Protein AF-A0A1I7T4W5-F1 (afdb_monomer)

Organism: NCBI:txid1561998

Solvent-accessible surface area (backbone atoms only — not comparable to full-atom values): 8547 Å² total; per-residue (Å²): 137,84,79,81,80,81,80,60,97,52,73,66,66,51,51,58,53,48,54,48,55,44,54,74,37,73,91,36,51,82,34,28,36,66,79,35,68,90,71,37,25,32,32,38,74,31,49,59,60,54,19,43,54,50,9,61,78,68,74,36,86,86,44,36,41,72,65,50,48,55,57,54,57,59,28,45,81,72,57,46,30,44,79,42,82,98,41,82,63,26,36,26,47,41,56,84,62,71,33,70,64,53,53,49,52,37,49,74,70,69,50,86,76,69,96,63,88,83,80,80,83,83,78,76,87,77,84,88,83,80,87,88,85,88,76,93,134

Nearest PDB structures (foldseek):
  1dux-assembly1_F  TM=9.673E-01  e=2.855E-08  Homo sapiens
  8e67-assembly4_L  TM=9.303E-01  e=1.947E-08  Mus musculus
  2lf7-assembly1_A  TM=8.051E-01  e=2.358E-08  Mus musculus
  2md5-assembly1_A  TM=8.327E-01  e=4.463E-08  Mus musculus
  2lf8-assembly1_A  TM=6.781E-01  e=3.044E-08  Mus musculus

Secondary structure (DSSP, 8-state):
--------TTTTHHHHHHHHHHHH-GGGTTTEEEEETTTTEEEESSHHHHHHHHHHHHT-TT--HHHHHHHHHHHHHTTSEEEPTTSTTEEEESSSSS-HHHHHHHHHTT------S---GGGSS------------

Foldseek 3Di:
DDDDPPPDVCPLVVLVVLLVVLAVDVVNCCQKYAPDVLQQKIAGNNLQVSQCVVCVVNVNNVGGNVNSVVSVVVCCVVQQKDDDPPGDRMIGGRCSPQRPVNVVVCVVVVNDDDPDPDDDPPPPPDDPDDDDDDDDD

Mean predicted aligned error: 14.66 Å

Radius of gyration: 21.33 Å; Cα contacts (8 Å, |Δi|>4): 119; chains: 1; bounding box: 73×47×48 Å

InterPro domains:
  IPR000418 Ets domain [PF00178] (12-94)
  IPR000418 Ets domain [PR00454] (13-26)
  IPR000418 Ets domain [PR00454] (38-56)
  IPR000418 Ets domain [PR00454] (57-75)
  IPR000418 Ets domain [PR00454] (76-94)
  IPR000418 Ets domain [PS50061] (13-94)
  IPR000418 Ets domain [SM00413] (12-98)
  IPR036388 Winged helix-like DNA-binding domain superfamily [G3DSA:1.10.10.10] (1-108)
  IPR036390 Winged helix DNA-binding domain superfamily [SSF46785] (11-124)
  IPR046328 ETS family [PTHR11849] (10-96)

Sequence (137 aa):
MSTPKRTSPNGKQRLLSFLRGLLDDPTHSNIIIWTNQTEQEFQLLKPHKVAELWGSATGNPQMNYDKMSRGLRYFYTNNTLKKMPGKNSGYQFLDGNVTSMDVKLLNFAGINTSPVNNFNVSSFIGANNRFFVTSSG

Structure (mmCIF, N/CA/C/O backbone):
data_AF-A0A1I7T4W5-F1
#
_entry.id   AF-A0A1I7T4W5-F1
#
loop_
_atom_site.group_PDB
_atom_site.id
_atom_site.type_symbol
_atom_site.label_atom_id
_atom_site.label_alt_id
_atom_site.label_comp_id
_atom_site.label_asym_id
_atom_site.label_entity_id
_atom_site.label_seq_id
_atom_site.pdbx_PDB_ins_code
_atom_site.Cartn_x
_atom_site.Cartn_y
_atom_site.Cartn_z
_atom_site.occupancy
_atom_site.B_iso_or_equiv
_atom_site.auth_seq_id
_atom_site.auth_comp_id
_atom_site.auth_asym_id
_atom_site.auth_atom_id
_atom_site.pdbx_PDB_model_num
ATOM 1 N N . MET A 1 1 ? 17.265 2.992 -33.077 1.00 39.41 1 MET A N 1
ATOM 2 C CA . MET A 1 1 ? 15.847 2.981 -32.661 1.00 39.41 1 MET A CA 1
ATOM 3 C C . MET A 1 1 ? 15.798 3.195 -31.155 1.00 39.41 1 MET A C 1
ATOM 5 O O . MET A 1 1 ? 16.124 2.277 -30.416 1.00 39.41 1 MET A O 1
ATOM 9 N N . SER A 1 2 ? 15.486 4.407 -30.698 1.00 39.22 2 SER A N 1
ATOM 10 C CA . SER A 1 2 ? 15.430 4.735 -29.266 1.00 39.22 2 SER A CA 1
ATOM 11 C C . SER A 1 2 ? 13.971 4.721 -28.825 1.00 39.22 2 SER A C 1
ATOM 13 O O . SER A 1 2 ? 13.182 5.556 -29.259 1.00 39.22 2 SER A O 1
ATOM 15 N N . THR A 1 3 ? 13.586 3.740 -28.012 1.00 49.16 3 THR A N 1
ATOM 16 C CA . THR A 1 3 ? 12.224 3.619 -27.476 1.00 49.16 3 THR A CA 1
ATOM 17 C C . THR A 1 3 ? 11.887 4.833 -26.602 1.00 49.16 3 THR A C 1
ATOM 19 O O . THR A 1 3 ? 12.698 5.185 -25.738 1.00 49.16 3 THR A O 1
ATOM 22 N N . PRO A 1 4 ? 10.707 5.463 -26.751 1.00 39.97 4 PRO A N 1
ATOM 23 C CA . PRO A 1 4 ? 10.344 6.605 -25.931 1.00 39.97 4 PRO A CA 1
ATOM 24 C C . PRO A 1 4 ? 10.112 6.143 -24.491 1.00 39.97 4 PRO A C 1
ATOM 26 O O . PRO A 1 4 ? 9.224 5.338 -24.195 1.00 39.97 4 PRO A O 1
ATOM 29 N N . LYS A 1 5 ? 10.922 6.677 -23.575 1.00 49.22 5 LYS A N 1
ATOM 30 C CA . LYS A 1 5 ? 10.730 6.560 -22.131 1.00 49.22 5 LYS A CA 1
ATOM 31 C C . LYS A 1 5 ? 9.419 7.272 -21.803 1.00 49.22 5 LYS A C 1
ATOM 33 O O . LYS A 1 5 ? 9.393 8.492 -21.695 1.00 49.22 5 LYS A O 1
ATOM 38 N N . ARG A 1 6 ? 8.314 6.522 -21.716 1.00 45.38 6 ARG A N 1
ATOM 39 C CA . ARG A 1 6 ? 6.994 7.050 -21.339 1.00 45.38 6 ARG A CA 1
ATOM 40 C C . ARG A 1 6 ? 7.058 7.597 -19.914 1.00 45.38 6 ARG A C 1
ATOM 42 O O . ARG A 1 6 ? 6.740 6.904 -18.951 1.00 45.38 6 ARG A O 1
ATOM 49 N N . THR A 1 7 ? 7.460 8.851 -19.770 1.00 49.28 7 THR A N 1
ATOM 50 C CA . THR A 1 7 ? 7.215 9.643 -18.570 1.00 49.28 7 THR A CA 1
ATOM 51 C C . THR A 1 7 ? 5.719 9.927 -18.517 1.00 49.28 7 THR A C 1
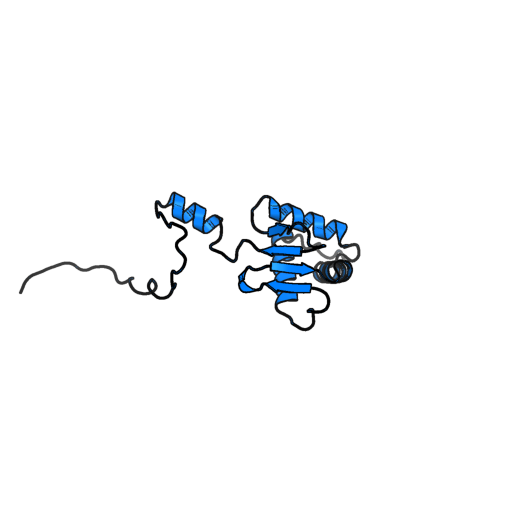ATOM 53 O O . THR A 1 7 ? 5.231 10.889 -19.099 1.00 49.28 7 THR A O 1
ATOM 56 N N . SER A 1 8 ? 4.966 9.031 -17.877 1.00 45.31 8 SER A N 1
ATOM 57 C CA . SER A 1 8 ? 3.556 9.276 -17.582 1.00 45.31 8 SER A CA 1
ATOM 58 C C . SER A 1 8 ? 3.459 10.312 -16.453 1.00 45.31 8 SER A C 1
ATOM 60 O O . SER A 1 8 ? 4.087 10.092 -15.412 1.00 45.31 8 SER A O 1
ATOM 62 N N . PRO A 1 9 ? 2.619 11.353 -16.580 1.00 37.88 9 PRO A N 1
ATOM 63 C CA . PRO A 1 9 ? 2.476 12.425 -15.587 1.00 37.88 9 PRO A CA 1
ATOM 64 C C . PRO A 1 9 ? 2.117 11.956 -14.161 1.00 37.88 9 PRO A C 1
ATOM 66 O O . PRO A 1 9 ? 2.365 12.671 -13.199 1.00 37.88 9 PRO A O 1
ATOM 69 N N . ASN A 1 10 ? 1.597 10.731 -13.993 1.00 52.84 10 ASN A N 1
ATOM 70 C CA . ASN A 1 10 ? 0.968 10.274 -12.744 1.00 52.84 10 ASN A CA 1
ATOM 71 C C . ASN A 1 10 ? 1.623 9.039 -12.091 1.00 52.84 10 ASN A C 1
ATOM 73 O O . ASN A 1 10 ? 0.926 8.175 -11.560 1.00 52.84 10 ASN A O 1
ATOM 77 N N . GLY A 1 11 ? 2.957 8.919 -12.104 1.00 58.62 11 GLY A N 1
ATOM 78 C CA . GLY A 1 11 ? 3.675 7.754 -11.541 1.00 58.62 11 GLY A CA 1
ATOM 79 C C . GLY A 1 11 ? 3.298 7.367 -10.096 1.00 58.62 11 GLY A C 1
ATOM 80 O O . GLY A 1 11 ? 3.437 6.208 -9.720 1.00 58.62 11 GLY A O 1
ATOM 81 N N . LYS A 1 12 ? 2.763 8.309 -9.305 1.00 58.72 12 LYS A N 1
ATOM 82 C CA . LYS A 1 12 ? 2.306 8.095 -7.921 1.00 58.72 12 LYS A CA 1
ATOM 83 C C . LYS A 1 12 ? 0.921 7.439 -7.853 1.00 58.72 12 LYS A C 1
ATOM 85 O O . LYS A 1 12 ? 0.774 6.385 -7.245 1.00 58.72 12 LYS A O 1
ATOM 90 N N . GLN A 1 13 ? -0.079 8.009 -8.524 1.00 62.44 13 GLN A N 1
ATOM 91 C CA . GLN A 1 13 ? -1.455 7.488 -8.523 1.00 62.44 13 GLN A CA 1
ATOM 92 C C . GLN A 1 13 ? -1.531 6.055 -9.087 1.00 62.44 13 GLN A C 1
ATOM 94 O O . GLN A 1 13 ? -2.371 5.252 -8.677 1.00 62.44 13 GLN A O 1
ATOM 99 N N . ARG A 1 14 ? -0.579 5.701 -9.962 1.00 81.94 14 ARG A N 1
ATOM 100 C CA . ARG A 1 14 ? -0.428 4.348 -10.507 1.00 81.94 14 ARG A CA 1
ATOM 101 C C . ARG A 1 14 ? -0.074 3.289 -9.459 1.00 81.94 14 ARG A C 1
ATOM 103 O O . ARG A 1 14 ? -0.538 2.169 -9.611 1.00 81.94 14 ARG A O 1
ATOM 110 N N . LEU A 1 15 ? 0.685 3.617 -8.405 1.00 89.50 15 LEU A N 1
ATOM 111 C CA . LEU A 1 15 ? 1.045 2.634 -7.371 1.00 89.50 15 LEU A CA 1
ATOM 112 C C . LEU A 1 15 ? -0.175 2.226 -6.538 1.00 89.50 15 LEU A C 1
ATOM 114 O O . LEU A 1 15 ? -0.402 1.042 -6.333 1.00 89.50 15 LEU A O 1
ATOM 118 N N . LEU A 1 16 ? -0.980 3.188 -6.080 1.00 90.00 16 LEU A N 1
ATOM 119 C CA . LEU A 1 16 ? -2.180 2.873 -5.295 1.00 90.00 16 LEU A CA 1
ATOM 120 C C . LEU A 1 16 ? -3.213 2.112 -6.131 1.00 90.00 16 LEU A C 1
ATOM 122 O O . LEU A 1 16 ? -3.768 1.127 -5.657 1.00 90.00 16 LEU A O 1
ATOM 126 N N . SER A 1 17 ? -3.409 2.526 -7.387 1.00 88.44 17 SER A N 1
ATOM 127 C CA . SER A 1 17 ? -4.294 1.823 -8.327 1.00 88.44 17 SER A CA 1
ATOM 128 C C . SER A 1 17 ? -3.820 0.388 -8.577 1.00 88.44 17 SER A C 1
ATOM 130 O O . SER A 1 17 ? -4.626 -0.533 -8.608 1.00 88.44 17 SER A O 1
ATOM 132 N N . PHE A 1 18 ? -2.506 0.182 -8.694 1.00 92.69 18 PHE A N 1
ATOM 133 C CA . PHE A 1 18 ? -1.912 -1.146 -8.820 1.00 92.69 18 PHE A CA 1
ATOM 134 C C . PHE A 1 18 ? -2.155 -2.014 -7.581 1.00 92.69 18 PHE A C 1
ATOM 136 O O . PHE A 1 18 ? -2.555 -3.164 -7.716 1.00 92.69 18 PHE A O 1
ATOM 143 N N . LEU A 1 19 ? -1.959 -1.470 -6.376 1.00 94.50 19 LEU A N 1
ATOM 144 C CA . LEU A 1 19 ? -2.193 -2.220 -5.139 1.00 94.50 19 LEU A CA 1
ATOM 145 C C . LEU A 1 19 ? -3.663 -2.611 -4.967 1.00 94.50 19 LEU A C 1
ATOM 147 O O . LEU A 1 19 ? -3.926 -3.726 -4.536 1.00 94.50 19 LEU A O 1
ATOM 151 N N . ARG A 1 20 ? -4.601 -1.733 -5.345 1.00 92.06 20 ARG A N 1
ATOM 152 C CA . ARG A 1 20 ? -6.034 -2.064 -5.400 1.00 92.06 20 ARG A CA 1
ATOM 153 C C . ARG A 1 20 ? -6.313 -3.190 -6.386 1.00 92.06 20 ARG A C 1
ATOM 155 O O . ARG A 1 20 ? -6.944 -4.161 -6.009 1.00 92.06 20 ARG A O 1
ATOM 162 N N . GLY A 1 21 ? -5.751 -3.117 -7.592 1.00 92.44 21 GLY A N 1
ATOM 163 C CA . GLY A 1 21 ? -5.902 -4.186 -8.581 1.00 92.44 21 GLY A CA 1
ATOM 164 C C . GLY A 1 21 ? -5.410 -5.547 -8.076 1.00 92.44 21 GLY A C 1
ATOM 165 O O . GLY A 1 21 ? -6.065 -6.553 -8.316 1.00 92.44 21 GLY A O 1
ATOM 166 N N . LEU A 1 22 ? -4.304 -5.588 -7.322 1.00 94.31 22 LEU A N 1
ATOM 167 C CA . LEU A 1 22 ? -3.848 -6.835 -6.694 1.00 94.31 22 LEU A CA 1
ATOM 168 C C . LEU A 1 22 ? -4.757 -7.310 -5.552 1.00 94.31 22 LEU A C 1
ATOM 170 O O . LEU A 1 22 ? -4.796 -8.498 -5.266 1.00 94.31 22 LEU A O 1
ATOM 174 N N . LEU A 1 23 ? -5.422 -6.389 -4.859 1.00 93.88 23 LEU A N 1
ATOM 175 C CA . LEU A 1 23 ? -6.336 -6.687 -3.759 1.00 93.88 23 LEU A CA 1
ATOM 176 C C . LEU A 1 23 ? -7.715 -7.160 -4.240 1.00 93.88 23 LEU A C 1
ATOM 178 O O . LEU A 1 23 ? -8.371 -7.919 -3.529 1.00 93.88 23 LEU A O 1
ATOM 182 N N . ASP A 1 24 ? -8.140 -6.713 -5.421 1.00 91.38 24 ASP A N 1
ATOM 183 C CA . ASP A 1 24 ? -9.394 -7.119 -6.062 1.00 91.38 24 ASP A CA 1
ATOM 184 C C . ASP A 1 24 ? -9.282 -8.505 -6.721 1.00 91.38 24 ASP A C 1
ATOM 186 O O . ASP A 1 24 ? -10.290 -9.190 -6.898 1.00 91.38 24 ASP A O 1
ATOM 190 N N . ASP A 1 25 ? -8.063 -8.943 -7.057 1.00 91.88 25 ASP A N 1
ATOM 191 C CA . ASP A 1 25 ? -7.800 -10.270 -7.608 1.00 91.88 25 ASP A CA 1
ATOM 192 C C . ASP A 1 25 ? -7.478 -11.295 -6.495 1.00 91.88 25 ASP A C 1
ATOM 194 O O . ASP A 1 25 ? -6.392 -11.268 -5.899 1.00 91.88 25 ASP A O 1
ATOM 198 N N . PRO A 1 26 ? -8.370 -12.269 -6.224 1.00 90.44 26 PRO A N 1
ATOM 199 C CA . PRO A 1 26 ? -8.157 -13.259 -5.172 1.00 90.44 26 PRO A CA 1
ATOM 200 C C . PRO A 1 26 ? -6.967 -14.194 -5.441 1.00 90.44 26 PRO A C 1
ATOM 202 O O . PRO A 1 26 ? -6.455 -14.808 -4.497 1.00 90.44 26 PRO A O 1
ATOM 205 N N . THR A 1 27 ? -6.474 -14.293 -6.683 1.00 93.81 27 THR A N 1
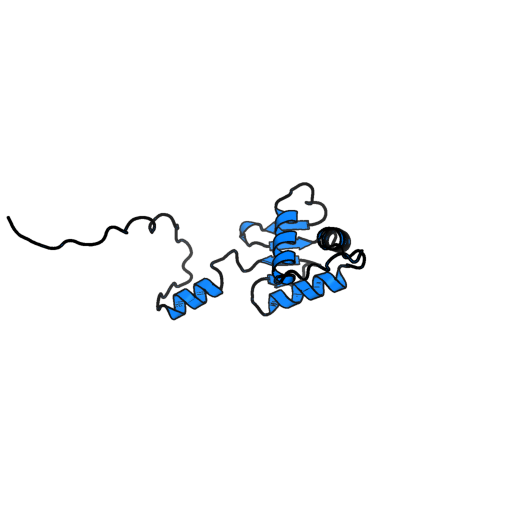ATOM 206 C CA . THR A 1 27 ? -5.281 -15.094 -7.017 1.00 93.81 27 THR A CA 1
ATOM 207 C C . THR A 1 27 ? -4.007 -14.559 -6.351 1.00 93.81 27 THR A C 1
ATOM 209 O O . THR A 1 27 ? -3.036 -15.301 -6.177 1.00 93.81 27 THR A O 1
ATOM 212 N N . HIS A 1 28 ? -4.018 -13.296 -5.913 1.00 93.50 28 HIS A N 1
ATOM 213 C CA . HIS A 1 28 ? -2.913 -12.621 -5.232 1.00 93.50 28 HIS A CA 1
ATOM 214 C C . HIS A 1 28 ? -3.065 -12.550 -3.701 1.00 93.50 28 HIS A C 1
ATOM 216 O O . HIS A 1 28 ? -2.216 -11.968 -3.018 1.00 93.50 28 HIS A O 1
ATOM 222 N N . SER A 1 29 ? -4.076 -13.218 -3.135 1.00 93.44 29 SER A N 1
ATOM 223 C CA . SER A 1 29 ? -4.335 -13.288 -1.683 1.00 93.44 29 SER A CA 1
ATOM 224 C C . SER A 1 29 ? -3.154 -13.811 -0.848 1.00 93.44 29 SER A C 1
ATOM 226 O O . SER A 1 29 ? -3.050 -13.536 0.346 1.00 93.44 29 SER A O 1
ATOM 228 N N . ASN A 1 30 ? -2.219 -14.535 -1.469 1.00 95.50 30 ASN A N 1
ATOM 229 C CA . ASN A 1 30 ? -1.003 -15.055 -0.842 1.00 95.50 30 ASN A CA 1
ATOM 230 C C . ASN A 1 30 ? 0.144 -14.026 -0.720 1.00 95.50 30 ASN A C 1
ATOM 232 O O . ASN A 1 30 ? 1.150 -14.312 -0.058 1.00 95.50 30 ASN A O 1
ATOM 236 N N . ILE A 1 31 ? 0.042 -12.866 -1.379 1.00 96.50 31 ILE A N 1
ATOM 237 C CA . ILE A 1 31 ? 1.061 -11.803 -1.371 1.00 96.50 31 ILE A CA 1
ATOM 238 C C . ILE A 1 31 ? 0.532 -10.479 -0.809 1.00 96.50 31 ILE A C 1
ATOM 240 O O . ILE A 1 31 ? 1.312 -9.730 -0.210 1.00 96.50 31 ILE A O 1
ATOM 244 N N . ILE A 1 32 ? -0.765 -10.208 -0.953 1.00 96.31 32 ILE A N 1
ATOM 245 C CA . ILE A 1 32 ? -1.452 -9.018 -0.448 1.00 96.31 32 ILE A CA 1
ATOM 246 C C . ILE A 1 32 ? -2.910 -9.370 -0.140 1.00 96.31 32 ILE A C 1
ATOM 248 O O . ILE A 1 32 ? -3.524 -10.137 -0.871 1.00 96.31 32 ILE A O 1
ATOM 252 N N . ILE A 1 33 ? -3.457 -8.846 0.955 1.00 95.56 33 ILE A N 1
ATOM 253 C CA . ILE A 1 33 ? -4.818 -9.186 1.378 1.00 95.56 33 ILE A CA 1
ATOM 254 C C . ILE A 1 33 ? -5.486 -8.025 2.110 1.00 95.56 33 ILE A C 1
ATOM 256 O O . ILE A 1 33 ? -4.825 -7.276 2.837 1.00 95.56 33 ILE A O 1
ATOM 260 N N . TRP A 1 34 ? -6.804 -7.905 1.954 1.00 94.44 34 TRP A N 1
ATOM 261 C CA . TRP A 1 34 ? -7.636 -7.090 2.832 1.00 94.44 34 TRP A CA 1
ATOM 262 C C . TRP A 1 34 ? -7.674 -7.715 4.229 1.00 94.44 34 TRP A C 1
ATOM 264 O O . TRP A 1 34 ? -8.129 -8.842 4.400 1.00 94.44 34 TRP A O 1
ATOM 274 N N . THR A 1 35 ? -7.216 -6.985 5.245 1.00 92.38 35 THR A N 1
ATOM 275 C CA . THR A 1 35 ? -7.420 -7.391 6.645 1.00 92.38 35 THR A CA 1
ATOM 276 C C . THR A 1 35 ? -8.766 -6.908 7.170 1.00 92.38 35 THR A C 1
ATOM 278 O O . THR A 1 35 ? -9.341 -7.535 8.051 1.00 92.38 35 THR A O 1
ATOM 281 N N . ASN A 1 36 ? -9.261 -5.792 6.631 1.00 90.31 36 ASN A N 1
ATOM 282 C CA . ASN A 1 36 ? -10.613 -5.298 6.848 1.00 90.31 36 ASN A CA 1
ATOM 283 C C . ASN A 1 36 ? -11.034 -4.492 5.612 1.00 90.31 36 ASN A C 1
ATOM 285 O O . ASN A 1 36 ? -10.570 -3.373 5.412 1.00 90.31 36 ASN A O 1
ATOM 289 N N . GLN A 1 37 ? -11.889 -5.069 4.769 1.00 88.44 37 GLN A N 1
ATOM 290 C CA . GLN A 1 37 ? -12.304 -4.438 3.514 1.00 88.44 37 GLN A CA 1
ATOM 291 C C . GLN A 1 37 ? -13.209 -3.215 3.743 1.00 88.44 37 GLN A C 1
ATOM 293 O O . GLN A 1 37 ? -13.082 -2.225 3.023 1.00 88.44 37 GLN A O 1
ATOM 298 N N . THR A 1 38 ? -14.064 -3.249 4.771 1.00 87.81 38 THR A N 1
ATOM 299 C CA . THR A 1 38 ? -14.952 -2.132 5.141 1.00 87.81 38 THR A CA 1
ATOM 300 C C . THR A 1 38 ? -14.149 -0.903 5.554 1.00 87.81 38 THR A C 1
ATOM 302 O O . THR A 1 38 ? -14.404 0.196 5.078 1.00 87.81 38 THR A O 1
ATOM 305 N N . GLU A 1 39 ? -13.114 -1.103 6.369 1.00 87.44 39 GLU A N 1
ATOM 306 C CA . GLU A 1 39 ? -12.210 -0.037 6.819 1.00 87.44 39 GLU A CA 1
ATOM 307 C C . GLU A 1 39 ? -11.083 0.263 5.819 1.00 87.44 39 GLU A C 1
ATOM 309 O O . GLU A 1 39 ? -10.202 1.075 6.106 1.00 87.44 39 GLU A O 1
ATOM 314 N N . GLN A 1 40 ? -11.072 -0.403 4.658 1.00 91.94 40 GLN A N 1
ATOM 315 C CA . GLN A 1 40 ? -10.014 -0.305 3.648 1.00 91.94 40 GLN A CA 1
ATOM 316 C C . GLN A 1 40 ? -8.602 -0.597 4.201 1.00 91.94 40 GLN A C 1
ATOM 318 O O . GLN A 1 40 ? -7.603 -0.035 3.738 1.00 91.94 40 GLN A O 1
ATOM 323 N N . GLU A 1 41 ? -8.498 -1.492 5.185 1.00 93.06 41 GLU A N 1
ATOM 324 C CA . GLU A 1 41 ? -7.229 -1.971 5.726 1.00 93.06 41 GLU A CA 1
ATOM 325 C C . GLU A 1 41 ? -6.721 -3.188 4.962 1.00 93.06 41 GLU A C 1
ATOM 327 O O . GLU A 1 41 ? -7.416 -4.198 4.816 1.00 93.06 41 GLU A O 1
ATOM 332 N N . PHE A 1 42 ? -5.455 -3.141 4.569 1.00 94.75 42 PHE A N 1
ATOM 333 C CA . PHE A 1 42 ? -4.783 -4.236 3.895 1.00 94.75 42 PHE A CA 1
ATOM 334 C C . PHE A 1 42 ? -3.379 -4.473 4.443 1.00 94.75 42 PHE A C 1
ATOM 336 O O . PHE A 1 42 ? -2.764 -3.628 5.103 1.00 94.75 42 PHE A O 1
ATOM 343 N N . GLN A 1 43 ? -2.840 -5.643 4.128 1.00 95.38 43 GLN A N 1
ATOM 344 C CA . GLN A 1 43 ? -1.493 -6.029 4.502 1.00 95.38 43 GLN A CA 1
ATOM 345 C C . GLN A 1 43 ? -0.763 -6.666 3.325 1.00 95.38 43 GLN A C 1
ATOM 347 O O . GLN A 1 43 ? -1.302 -7.503 2.605 1.00 95.38 43 GLN A O 1
ATOM 352 N N . LEU A 1 44 ? 0.504 -6.286 3.158 1.00 96.25 44 LEU A N 1
ATOM 353 C CA . LEU A 1 44 ? 1.426 -6.968 2.253 1.00 96.25 44 LEU A CA 1
ATOM 354 C C . LEU A 1 44 ? 2.023 -8.174 2.988 1.00 96.25 44 LEU A C 1
ATOM 356 O O . LEU A 1 44 ? 2.913 -8.008 3.825 1.00 96.25 44 LEU A O 1
ATOM 360 N N . LEU A 1 45 ? 1.557 -9.379 2.665 1.00 95.50 45 LEU A N 1
ATOM 361 C CA . LEU A 1 45 ? 2.079 -10.628 3.232 1.00 95.50 45 LEU A CA 1
ATOM 362 C C . LEU A 1 45 ? 3.488 -10.932 2.715 1.00 95.50 45 LEU A C 1
ATOM 364 O O . LEU A 1 45 ? 4.362 -11.353 3.469 1.00 95.50 45 LEU A O 1
ATOM 368 N N . LYS A 1 46 ? 3.728 -10.676 1.422 1.00 96.25 46 LYS A N 1
ATOM 369 C CA . LYS A 1 46 ? 5.036 -10.854 0.771 1.00 96.25 46 LYS A CA 1
ATOM 370 C C . LYS A 1 46 ? 5.449 -9.561 0.062 1.00 96.25 46 LYS A C 1
ATOM 372 O O . LYS A 1 46 ? 5.328 -9.460 -1.161 1.00 96.25 46 LYS A O 1
ATOM 377 N N . PRO A 1 47 ? 5.982 -8.569 0.801 1.00 95.19 47 PRO A N 1
ATOM 378 C CA . PRO A 1 47 ? 6.276 -7.245 0.249 1.00 95.19 47 PRO A CA 1
ATOM 379 C C . PRO A 1 47 ? 7.272 -7.263 -0.920 1.00 95.19 47 PRO A C 1
ATOM 381 O O . PRO A 1 47 ? 7.153 -6.464 -1.847 1.00 95.19 47 PRO A O 1
ATOM 384 N N . HIS A 1 48 ? 8.224 -8.202 -0.906 1.00 95.69 48 HIS A N 1
ATOM 385 C CA . HIS A 1 48 ? 9.193 -8.386 -1.987 1.00 95.69 48 HIS A CA 1
ATOM 386 C C . HIS A 1 48 ? 8.525 -8.803 -3.308 1.00 95.69 48 HIS A C 1
ATOM 388 O O . HIS A 1 48 ? 8.840 -8.226 -4.345 1.00 95.69 48 HIS A O 1
ATOM 394 N N . LYS A 1 49 ? 7.556 -9.734 -3.278 1.00 96.31 49 LYS A N 1
ATOM 395 C CA . LYS A 1 49 ? 6.813 -10.163 -4.477 1.00 96.31 49 LYS A CA 1
ATOM 396 C C . LYS A 1 49 ? 5.936 -9.059 -5.039 1.00 96.31 49 LYS A C 1
ATOM 398 O O . LYS A 1 49 ? 5.894 -8.872 -6.249 1.00 96.31 49 LYS A O 1
ATOM 403 N N . VAL A 1 50 ? 5.290 -8.285 -4.173 1.00 96.38 50 VAL A N 1
ATOM 404 C CA . VAL A 1 50 ? 4.490 -7.138 -4.620 1.00 96.38 50 VAL A CA 1
ATOM 405 C C . VAL A 1 50 ? 5.368 -6.099 -5.325 1.00 96.38 50 VAL A C 1
ATOM 407 O O . VAL A 1 50 ? 4.983 -5.573 -6.367 1.00 96.38 50 VAL A O 1
ATOM 410 N N . ALA A 1 51 ? 6.576 -5.844 -4.814 1.00 95.31 51 ALA A N 1
ATOM 411 C CA . ALA A 1 51 ? 7.518 -4.934 -5.461 1.00 95.31 51 ALA A CA 1
ATOM 412 C C . ALA A 1 51 ? 8.056 -5.462 -6.803 1.00 95.31 51 ALA A C 1
ATOM 414 O O . ALA A 1 51 ? 8.238 -4.674 -7.728 1.00 95.31 51 ALA A O 1
ATOM 415 N N . GLU A 1 52 ? 8.276 -6.773 -6.925 1.00 94.62 52 GLU A N 1
ATOM 416 C CA . GLU A 1 52 ? 8.660 -7.432 -8.181 1.00 94.62 52 GLU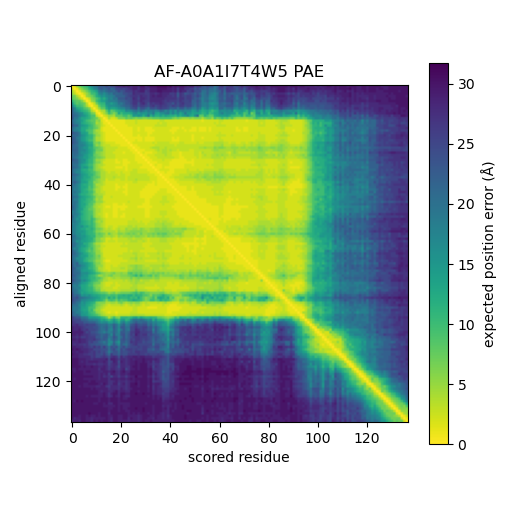 A CA 1
ATOM 417 C C . GLU A 1 52 ? 7.566 -7.265 -9.249 1.00 94.62 52 GLU A C 1
ATOM 419 O O . GLU A 1 52 ? 7.846 -6.811 -10.360 1.00 94.62 52 GLU A O 1
ATOM 424 N N . LEU A 1 53 ? 6.303 -7.528 -8.890 1.00 94.38 53 LEU A N 1
ATOM 425 C CA . LEU A 1 53 ? 5.154 -7.319 -9.777 1.00 94.38 53 LEU A CA 1
ATOM 426 C C . LEU A 1 53 ? 4.997 -5.847 -10.170 1.00 94.38 53 LEU A C 1
ATOM 428 O O . LEU A 1 53 ? 4.743 -5.542 -11.334 1.00 94.38 53 LEU A O 1
ATOM 432 N N . TRP A 1 54 ? 5.209 -4.925 -9.230 1.00 93.56 54 TRP A N 1
ATOM 433 C CA . TRP A 1 54 ? 5.203 -3.494 -9.525 1.00 93.56 54 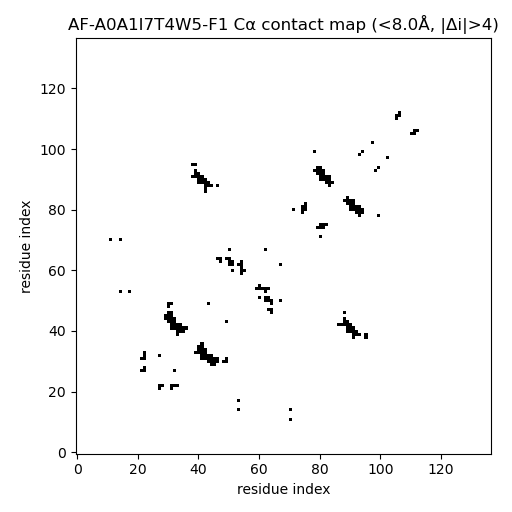TRP A CA 1
ATOM 434 C C . TRP A 1 54 ? 6.330 -3.096 -10.489 1.00 93.56 54 TRP A C 1
ATOM 436 O O . TRP A 1 54 ? 6.125 -2.300 -11.411 1.00 93.56 54 TRP A O 1
ATOM 446 N N . GLY A 1 55 ? 7.521 -3.668 -10.308 1.00 91.75 55 GLY A N 1
ATOM 447 C CA . GLY A 1 55 ? 8.649 -3.515 -11.222 1.00 91.75 55 GLY A CA 1
ATOM 448 C C . GLY A 1 55 ? 8.312 -3.994 -12.629 1.00 91.75 55 GLY A C 1
ATOM 449 O O . GLY A 1 55 ? 8.515 -3.250 -13.585 1.00 91.75 55 GLY A O 1
ATOM 450 N N . SER A 1 56 ? 7.713 -5.180 -12.751 1.00 89.69 56 SER A N 1
ATOM 451 C CA . SER A 1 56 ? 7.230 -5.726 -14.025 1.00 89.69 56 SER A CA 1
ATOM 452 C C . SER A 1 56 ? 6.193 -4.805 -14.686 1.00 89.69 56 SER A C 1
ATOM 454 O O . SER A 1 56 ? 6.372 -4.386 -15.830 1.00 89.69 56 SER A O 1
ATOM 456 N N . ALA A 1 57 ? 5.178 -4.364 -13.934 1.00 87.81 57 ALA A N 1
ATOM 457 C CA . ALA A 1 57 ? 4.116 -3.480 -14.423 1.00 87.81 57 ALA A CA 1
ATOM 458 C C . ALA A 1 57 ? 4.620 -2.095 -14.876 1.00 87.81 57 ALA A C 1
ATOM 460 O O . ALA A 1 57 ? 4.022 -1.457 -15.745 1.00 87.81 57 ALA A O 1
ATOM 461 N N . THR A 1 58 ? 5.723 -1.612 -14.297 1.00 86.81 58 THR A N 1
ATOM 462 C CA . THR A 1 58 ? 6.332 -0.317 -14.645 1.00 86.81 58 THR A CA 1
ATOM 463 C C . THR A 1 58 ? 7.525 -0.422 -15.594 1.00 86.81 58 THR A C 1
ATOM 465 O O . THR A 1 58 ? 8.046 0.612 -16.015 1.00 86.81 58 THR A O 1
ATOM 468 N N . GLY A 1 59 ? 7.959 -1.635 -15.950 1.00 86.31 59 GLY A N 1
ATOM 469 C CA . GLY A 1 59 ? 9.173 -1.866 -16.736 1.00 86.31 59 GLY A CA 1
ATOM 470 C C . GLY A 1 59 ? 10.470 -1.513 -15.994 1.00 86.31 59 GLY A C 1
ATOM 471 O O . GLY A 1 59 ? 11.467 -1.175 -16.628 1.00 86.31 59 GLY A O 1
ATOM 472 N N . ASN A 1 60 ? 10.465 -1.548 -14.658 1.00 88.19 60 ASN A N 1
ATOM 473 C CA . ASN A 1 60 ? 11.630 -1.303 -13.811 1.00 88.19 60 ASN A CA 1
ATOM 474 C C . ASN A 1 60 ? 12.039 -2.580 -13.046 1.00 88.19 60 ASN A C 1
ATOM 476 O O . ASN A 1 60 ? 11.585 -2.786 -11.918 1.00 88.19 60 ASN A O 1
ATOM 480 N N . PRO A 1 61 ? 12.936 -3.415 -13.600 1.00 85.12 61 PRO A N 1
ATOM 481 C CA . PRO A 1 61 ? 13.346 -4.677 -12.974 1.00 85.12 61 PRO A CA 1
ATOM 482 C C . PRO A 1 61 ? 14.172 -4.494 -11.689 1.00 85.12 61 PRO A C 1
ATOM 484 O O . PRO A 1 61 ? 14.337 -5.434 -10.925 1.00 85.12 61 PRO A O 1
ATOM 487 N N . GLN A 1 62 ? 14.681 -3.286 -11.424 1.00 89.38 62 GLN A N 1
ATOM 488 C CA . GLN A 1 62 ? 15.436 -2.948 -10.208 1.00 89.38 62 GLN A CA 1
ATOM 489 C C . GLN A 1 62 ? 14.534 -2.421 -9.078 1.00 89.38 62 GLN A C 1
ATOM 491 O O . GLN A 1 62 ? 15.023 -1.854 -8.087 1.00 89.38 62 GLN A O 1
ATOM 496 N N . MET A 1 63 ? 13.213 -2.533 -9.246 1.00 93.44 63 MET A N 1
ATOM 497 C CA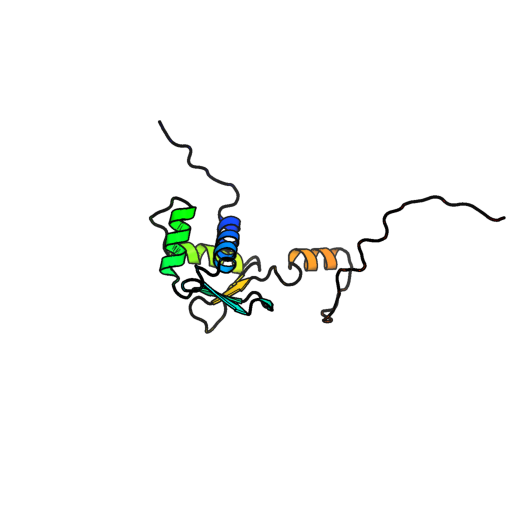 . MET A 1 63 ? 12.238 -2.206 -8.215 1.00 93.44 63 MET A CA 1
ATOM 498 C C . MET A 1 63 ? 12.327 -3.212 -7.066 1.00 93.44 63 MET A C 1
ATOM 500 O O . MET A 1 63 ? 12.381 -4.418 -7.274 1.00 93.44 63 MET A O 1
ATOM 504 N N . ASN A 1 64 ? 12.319 -2.702 -5.839 1.00 95.12 64 ASN A N 1
ATOM 505 C CA . ASN A 1 64 ? 12.284 -3.504 -4.624 1.00 95.12 64 ASN A CA 1
ATOM 506 C C . ASN A 1 64 ? 11.358 -2.845 -3.596 1.00 95.12 64 ASN A C 1
ATOM 508 O O . ASN A 1 64 ? 10.840 -1.743 -3.815 1.00 95.12 64 ASN A O 1
ATOM 512 N N . TYR A 1 65 ? 11.136 -3.528 -2.475 1.00 94.50 65 TYR A N 1
ATOM 513 C CA . TYR A 1 65 ? 10.209 -3.039 -1.463 1.00 94.50 65 TYR A CA 1
ATOM 514 C C . TYR A 1 65 ? 10.663 -1.719 -0.826 1.00 94.50 65 TYR A C 1
ATOM 516 O O . TYR A 1 65 ? 9.830 -0.846 -0.603 1.00 94.50 65 TYR A O 1
ATOM 524 N N . ASP A 1 66 ? 11.958 -1.504 -0.602 1.00 93.62 66 ASP A N 1
ATOM 525 C CA . ASP A 1 66 ? 12.463 -0.258 -0.005 1.00 93.62 66 ASP A CA 1
ATOM 526 C C . ASP A 1 66 ? 12.164 0.960 -0.892 1.00 93.62 66 ASP A C 1
ATOM 528 O O . ASP A 1 66 ? 11.659 1.987 -0.434 1.00 93.62 66 ASP A O 1
ATOM 532 N N . LYS A 1 67 ? 12.379 0.825 -2.205 1.00 92.12 67 LYS A N 1
ATOM 533 C CA . LYS A 1 67 ? 12.062 1.870 -3.189 1.00 92.12 67 LYS A CA 1
ATOM 534 C C . LYS A 1 67 ? 10.552 2.067 -3.337 1.00 92.12 67 LYS A C 1
ATOM 536 O O . LYS A 1 67 ? 10.080 3.203 -3.367 1.00 92.12 67 LYS A O 1
ATOM 541 N N . MET A 1 68 ? 9.781 0.981 -3.398 1.00 93.00 68 MET A N 1
ATOM 542 C CA . MET A 1 68 ? 8.320 1.044 -3.509 1.00 93.00 68 MET A CA 1
ATOM 543 C C . MET A 1 68 ? 7.684 1.666 -2.257 1.00 93.00 68 MET A C 1
ATOM 545 O O . MET A 1 68 ? 6.819 2.538 -2.357 1.00 93.00 68 MET A O 1
ATOM 549 N N . SER A 1 69 ? 8.146 1.276 -1.069 1.00 93.12 69 SER A N 1
ATOM 550 C CA . SER A 1 69 ? 7.663 1.793 0.214 1.00 93.12 69 SER A CA 1
ATOM 551 C C . SER A 1 69 ? 8.003 3.271 0.404 1.00 93.12 69 SER A C 1
ATOM 553 O O . SER A 1 69 ? 7.235 3.999 1.040 1.00 93.12 69 SER A O 1
ATOM 555 N N . ARG A 1 70 ? 9.071 3.774 -0.238 1.00 90.94 70 ARG A N 1
ATOM 556 C CA . ARG A 1 70 ? 9.321 5.219 -0.327 1.00 90.94 70 ARG A CA 1
ATOM 557 C C . ARG A 1 70 ? 8.188 5.951 -1.045 1.00 90.94 70 ARG A C 1
ATOM 559 O O . ARG A 1 70 ? 7.823 7.039 -0.599 1.00 90.94 70 ARG A O 1
ATOM 566 N N . GLY A 1 71 ? 7.632 5.344 -2.098 1.00 88.75 71 GLY A N 1
ATOM 567 C CA . GLY A 1 71 ? 6.406 5.766 -2.779 1.00 88.75 71 GLY A CA 1
ATOM 568 C C . GL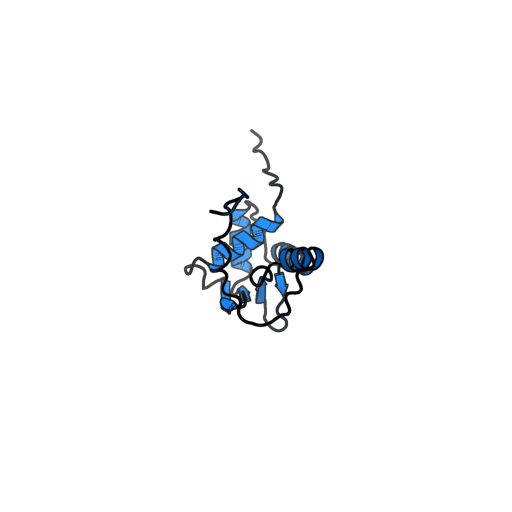Y A 1 71 ? 5.207 5.799 -1.833 1.00 88.75 71 GLY A C 1
ATOM 569 O O . GLY A 1 71 ? 4.547 6.829 -1.728 1.00 88.75 71 GLY A O 1
ATOM 570 N N . LEU A 1 72 ? 4.998 4.717 -1.073 1.00 90.56 72 LEU A N 1
ATOM 571 C CA . LEU A 1 72 ? 3.914 4.615 -0.086 1.00 90.56 72 LEU A CA 1
ATOM 572 C C . LEU A 1 72 ? 3.963 5.717 0.972 1.00 90.56 72 LEU A C 1
ATOM 574 O O . LEU A 1 72 ? 2.940 6.306 1.305 1.00 90.56 72 LEU A O 1
ATOM 578 N N . ARG A 1 73 ? 5.163 6.054 1.452 1.00 89.75 73 ARG A N 1
ATOM 579 C CA . ARG A 1 73 ? 5.356 7.100 2.462 1.00 89.75 73 ARG A CA 1
ATOM 580 C C . ARG A 1 73 ? 4.913 8.486 1.994 1.00 89.75 73 ARG A C 1
ATOM 582 O O . ARG A 1 73 ? 4.497 9.290 2.822 1.00 89.75 73 ARG A O 1
ATOM 589 N N . TYR A 1 74 ? 4.978 8.784 0.694 1.00 86.88 74 TYR A N 1
ATOM 590 C CA . TYR A 1 74 ? 4.472 10.063 0.182 1.00 86.88 74 TYR A CA 1
ATOM 591 C C . TYR A 1 74 ? 2.953 10.195 0.329 1.00 86.88 74 TYR A C 1
ATOM 593 O O . TYR A 1 74 ? 2.463 11.318 0.413 1.00 86.88 74 TYR A O 1
ATOM 601 N N . PHE A 1 75 ? 2.223 9.079 0.405 1.00 85.62 75 PHE A N 1
ATOM 602 C CA . PHE A 1 75 ? 0.772 9.098 0.585 1.00 85.62 75 PHE A CA 1
ATOM 603 C C . PHE A 1 75 ? 0.327 9.313 2.036 1.00 85.62 75 PHE A C 1
ATOM 605 O O . PHE A 1 75 ? -0.865 9.452 2.302 1.00 85.62 75 PHE A O 1
ATOM 612 N N . TYR A 1 76 ? 1.267 9.359 2.985 1.00 85.81 76 TYR A N 1
ATOM 613 C CA . TYR A 1 76 ? 0.939 9.682 4.374 1.00 85.81 76 TYR A CA 1
ATOM 614 C C . TYR A 1 76 ? 0.612 11.168 4.510 1.00 85.81 76 TYR A C 1
ATOM 616 O O . TYR A 1 76 ? -0.372 11.541 5.133 1.00 85.81 76 TYR A O 1
ATOM 624 N N . THR A 1 77 ? 1.420 12.028 3.887 1.00 77.88 77 THR A N 1
ATOM 625 C CA . THR A 1 77 ? 1.295 13.487 4.020 1.00 77.88 77 THR A CA 1
ATOM 626 C C . THR A 1 77 ? 0.065 14.046 3.308 1.00 77.88 77 THR A C 1
ATOM 628 O O . THR A 1 77 ? -0.470 15.065 3.727 1.00 77.88 77 THR A O 1
ATOM 631 N N . ASN A 1 78 ? -0.400 13.396 2.238 1.00 80.44 78 ASN A N 1
ATOM 632 C CA . ASN A 1 78 ? -1.604 13.813 1.517 1.00 80.44 78 ASN A CA 1
ATOM 633 C C . ASN A 1 78 ? -2.878 13.104 2.016 1.00 80.44 78 ASN A C 1
ATOM 635 O O . ASN A 1 78 ? -3.911 13.210 1.359 1.00 80.44 78 ASN A O 1
ATOM 639 N N . ASN A 1 79 ? -2.801 12.382 3.143 1.00 81.56 79 ASN A N 1
ATOM 640 C CA . ASN A 1 79 ? -3.903 11.620 3.731 1.00 81.56 79 ASN A CA 1
ATOM 641 C C . ASN A 1 79 ? -4.607 10.684 2.735 1.00 81.56 79 ASN A C 1
ATOM 643 O O . ASN A 1 79 ? -5.813 10.496 2.822 1.00 81.56 79 ASN A O 1
ATOM 647 N N . THR A 1 80 ? -3.882 10.105 1.773 1.00 86.38 80 THR A N 1
ATOM 648 C CA . THR A 1 80 ? -4.443 9.072 0.882 1.00 86.38 80 THR A CA 1
ATOM 649 C C . THR A 1 80 ? -4.200 7.667 1.437 1.00 86.38 80 THR A C 1
ATOM 651 O O . THR A 1 80 ? -4.993 6.756 1.207 1.00 86.38 80 THR A O 1
ATOM 654 N N . LEU A 1 81 ? -3.120 7.482 2.200 1.00 90.56 81 LEU A N 1
ATOM 655 C CA . LEU A 1 81 ? -2.761 6.210 2.817 1.00 90.56 81 LEU A CA 1
ATOM 656 C C . LEU A 1 81 ? -2.296 6.436 4.255 1.00 90.56 81 LEU A C 1
ATOM 658 O O . LEU A 1 81 ? -1.533 7.358 4.530 1.00 90.56 81 LEU A O 1
ATOM 662 N N . LYS A 1 82 ? -2.670 5.542 5.163 1.00 91.44 82 LYS A N 1
ATOM 663 C CA . LYS A 1 82 ? -2.170 5.509 6.538 1.00 91.44 82 LYS A CA 1
ATOM 664 C C . LYS A 1 82 ? -1.322 4.267 6.761 1.00 91.44 82 LYS A C 1
ATOM 666 O O . LYS A 1 82 ? -1.650 3.176 6.296 1.00 91.44 82 LYS A O 1
ATOM 671 N N . LYS A 1 83 ? -0.221 4.426 7.498 1.00 92.19 83 LYS A N 1
ATOM 672 C CA . LYS A 1 83 ? 0.562 3.296 8.004 1.00 92.19 83 LYS A CA 1
ATOM 673 C C . LYS A 1 83 ? -0.075 2.772 9.287 1.00 92.19 83 LYS A C 1
ATOM 675 O O . LYS A 1 83 ? -0.276 3.548 10.217 1.00 92.19 83 LYS A O 1
ATOM 680 N N . MET A 1 84 ? -0.325 1.468 9.357 1.00 91.19 84 MET A N 1
ATOM 681 C CA . MET A 1 84 ? -0.841 0.844 10.576 1.00 91.19 84 MET A CA 1
ATOM 682 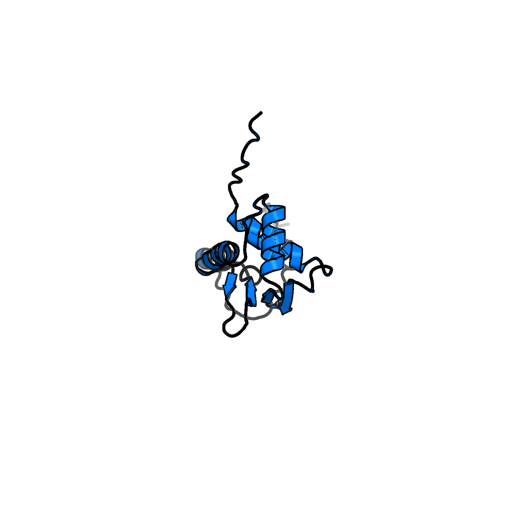C C . MET A 1 84 ? 0.318 0.550 11.545 1.00 91.19 84 MET A C 1
ATOM 684 O O . MET A 1 84 ? 1.224 -0.206 11.174 1.00 91.19 84 MET A O 1
ATOM 688 N N . PRO A 1 85 ? 0.343 1.142 12.757 1.00 82.12 85 PRO A N 1
ATOM 689 C CA . PRO A 1 85 ? 1.349 0.814 13.764 1.00 82.12 85 PRO A CA 1
ATOM 690 C C . PRO A 1 85 ? 1.160 -0.630 14.252 1.00 82.12 85 PRO A C 1
ATOM 692 O O . PRO A 1 85 ? 0.043 -1.139 14.289 1.00 82.12 85 PRO A O 1
ATOM 695 N N . GLY A 1 86 ? 2.254 -1.320 14.579 1.00 79.06 86 GLY A N 1
ATOM 696 C CA . GLY A 1 86 ? 2.219 -2.700 15.087 1.00 79.06 86 GLY A CA 1
ATOM 697 C C . GLY A 1 86 ? 1.962 -3.800 14.043 1.00 79.06 86 GLY A C 1
ATOM 698 O O . GLY A 1 86 ? 2.212 -4.965 14.333 1.00 79.06 86 GLY A O 1
ATOM 699 N N . LYS A 1 87 ? 1.540 -3.465 12.814 1.00 76.25 87 LYS A N 1
ATOM 700 C CA . LYS A 1 87 ? 1.406 -4.423 11.700 1.00 76.25 87 LYS A CA 1
ATOM 701 C C . LYS A 1 87 ? 2.579 -4.288 10.722 1.00 76.25 87 LYS A C 1
ATOM 703 O O . LYS A 1 87 ? 2.707 -3.280 10.013 1.00 76.25 87 LYS A O 1
ATOM 708 N N . ASN A 1 88 ? 3.410 -5.329 10.612 1.00 82.75 88 ASN A N 1
ATOM 709 C CA . ASN A 1 88 ? 4.456 -5.384 9.587 1.00 82.75 88 ASN A CA 1
ATOM 710 C C . ASN A 1 88 ? 3.815 -5.282 8.198 1.00 82.75 88 ASN A C 1
ATOM 712 O O . ASN A 1 88 ? 2.976 -6.097 7.821 1.00 82.75 88 ASN A O 1
ATOM 716 N N . SER A 1 89 ? 4.185 -4.233 7.457 1.00 89.81 89 SER A N 1
ATOM 717 C CA . SER A 1 89 ? 3.649 -3.950 6.116 1.00 89.81 89 SER A CA 1
ATOM 718 C C . SER A 1 89 ? 2.110 -3.844 6.030 1.00 89.81 89 SER A C 1
ATOM 720 O O . SER A 1 89 ? 1.539 -4.094 4.972 1.00 89.81 89 SER A O 1
ATOM 722 N N . GLY A 1 90 ? 1.450 -3.430 7.121 1.00 93.75 90 GLY A N 1
ATOM 723 C CA . GLY A 1 90 ? 0.025 -3.071 7.139 1.00 93.75 90 GLY A CA 1
ATOM 724 C C . GLY A 1 90 ? -0.228 -1.605 6.774 1.00 93.75 90 GLY A C 1
ATOM 725 O O . GLY A 1 90 ? 0.577 -0.731 7.131 1.00 93.75 90 GLY A O 1
ATOM 726 N N . TYR A 1 91 ? -1.327 -1.351 6.068 1.00 94.50 91 TYR A N 1
ATOM 727 C CA . TYR A 1 91 ? -1.722 -0.053 5.520 1.00 94.50 91 TYR A CA 1
ATOM 728 C C . TYR A 1 91 ? -3.246 0.091 5.478 1.00 94.50 91 TYR A C 1
ATOM 730 O O . TYR A 1 91 ? -3.967 -0.899 5.517 1.00 94.50 91 TYR A O 1
ATOM 738 N N . GLN A 1 92 ? -3.723 1.326 5.366 1.00 93.31 92 GLN A N 1
ATOM 739 C CA . GLN A 1 92 ? -5.140 1.640 5.213 1.00 93.31 92 GLN A CA 1
ATOM 740 C C . GLN A 1 92 ? -5.315 2.717 4.142 1.00 93.31 92 GLN A C 1
ATOM 742 O O . GLN A 1 92 ? -4.633 3.746 4.208 1.00 93.31 92 GLN A O 1
ATOM 747 N N . PHE A 1 93 ? -6.195 2.500 3.162 1.00 91.25 93 PHE A N 1
ATOM 748 C CA . PHE A 1 93 ? -6.590 3.570 2.242 1.00 91.25 93 PHE A CA 1
ATOM 749 C C . PHE A 1 93 ? -7.571 4.508 2.946 1.00 91.25 93 PHE A C 1
ATOM 751 O O . PHE A 1 93 ? -8.519 4.065 3.583 1.00 91.25 93 PHE A O 1
ATOM 758 N N . LEU A 1 94 ? -7.329 5.813 2.849 1.00 86.69 94 LEU A N 1
ATOM 759 C CA . LEU A 1 94 ? -8.127 6.834 3.539 1.00 86.69 94 LEU A CA 1
ATOM 760 C C . LEU A 1 94 ? -9.159 7.518 2.629 1.00 86.69 94 LEU A C 1
ATOM 762 O O . LEU A 1 94 ? -9.874 8.414 3.060 1.00 86.69 94 LEU A O 1
ATOM 766 N N . ASP A 1 95 ? -9.226 7.127 1.361 1.00 73.25 95 ASP A N 1
ATOM 767 C CA . ASP A 1 95 ? -10.128 7.696 0.354 1.00 73.25 95 ASP A CA 1
ATOM 768 C C . ASP A 1 95 ? -11.507 7.006 0.293 1.00 73.25 95 ASP A C 1
ATOM 770 O O . ASP A 1 95 ? -12.408 7.535 -0.350 1.00 73.25 95 ASP A O 1
ATOM 774 N N . GLY A 1 96 ? -11.694 5.864 0.967 1.00 60.19 96 GLY A N 1
ATOM 775 C CA . GLY A 1 96 ? -12.959 5.113 0.993 1.00 60.19 96 GLY A CA 1
ATOM 776 C C . GLY A 1 96 ? -14.013 5.630 1.981 1.00 60.19 96 GLY A C 1
ATOM 777 O O . GLY A 1 96 ? -15.164 5.215 1.909 1.00 60.19 96 GLY A O 1
ATOM 778 N N . ASN A 1 97 ? -13.652 6.549 2.876 1.00 53.38 97 ASN A N 1
ATOM 779 C CA . ASN A 1 97 ? -14.575 7.223 3.789 1.00 53.38 97 ASN A CA 1
ATOM 780 C C . ASN A 1 97 ? -14.557 8.703 3.418 1.00 53.38 97 ASN A C 1
ATOM 782 O O . ASN A 1 97 ? -13.598 9.362 3.794 1.00 53.38 97 ASN A O 1
ATOM 786 N N . VAL A 1 98 ? -15.539 9.159 2.621 1.00 54.09 98 VAL A N 1
ATOM 787 C CA . VAL A 1 98 ? -15.746 10.539 2.114 1.00 54.09 98 VAL A CA 1
ATOM 788 C C . VAL A 1 98 ? -14.432 11.296 1.949 1.00 54.09 98 VAL A C 1
ATOM 790 O O . VAL A 1 98 ? -13.900 11.808 2.933 1.00 54.09 98 VAL A O 1
ATOM 793 N N . THR A 1 99 ? -13.894 11.354 0.724 1.00 50.47 99 THR A N 1
ATOM 794 C CA . THR A 1 99 ? -12.525 11.835 0.500 1.00 50.47 99 THR A CA 1
ATOM 795 C C . THR A 1 99 ? -12.259 13.089 1.335 1.00 50.47 99 THR A C 1
ATOM 797 O O . THR A 1 99 ? -13.070 14.009 1.394 1.00 50.47 99 THR A O 1
ATOM 800 N N . SER A 1 100 ? -11.134 13.151 2.047 1.00 50.09 100 SER A N 1
ATOM 801 C CA . SER A 1 100 ? -10.809 14.349 2.836 1.00 50.09 100 SER A CA 1
ATOM 802 C C . SER A 1 100 ? -10.735 15.621 1.970 1.00 50.09 100 SER A C 1
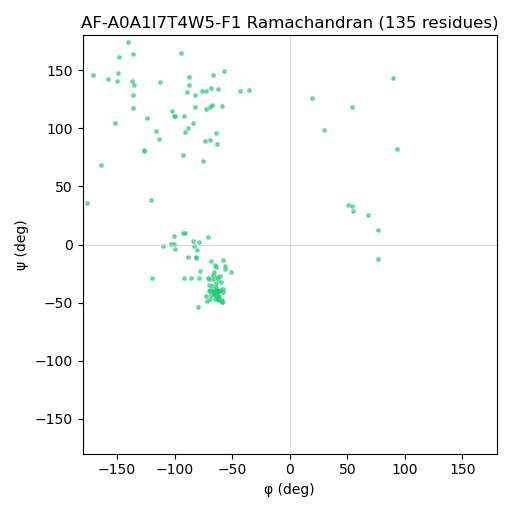ATOM 804 O O . SER A 1 100 ? -10.719 16.724 2.513 1.00 50.09 100 SER A O 1
ATOM 806 N N . MET A 1 101 ? -10.694 15.485 0.636 1.00 49.97 101 MET A N 1
ATOM 807 C CA . MET A 1 101 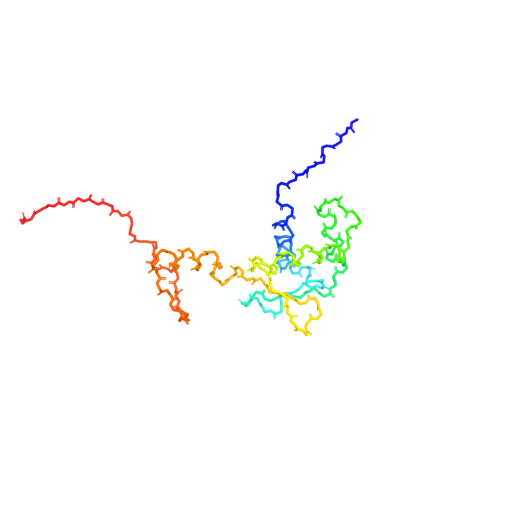? -10.973 16.565 -0.309 1.00 49.97 101 MET A CA 1
ATOM 808 C C . MET A 1 101 ? -12.462 16.925 -0.340 1.00 49.97 101 MET A C 1
ATOM 810 O O . MET A 1 101 ? -12.762 18.099 -0.179 1.00 49.97 101 MET A O 1
ATOM 814 N N . ASP A 1 102 ? -13.377 15.966 -0.464 1.00 53.16 102 ASP A N 1
ATOM 815 C CA . ASP A 1 102 ? -14.825 16.187 -0.385 1.00 53.16 102 ASP A CA 1
ATOM 816 C C . ASP A 1 102 ? -15.250 16.732 0.981 1.00 53.16 102 ASP A C 1
ATOM 818 O O . ASP A 1 102 ? -15.964 17.718 1.015 1.00 53.16 102 ASP A O 1
ATOM 822 N N . VAL A 1 103 ? -14.757 16.220 2.117 1.00 56.94 103 VAL A N 1
ATOM 823 C CA . VAL A 1 103 ? -15.088 16.794 3.444 1.00 56.94 103 VAL A CA 1
ATOM 824 C C . VAL A 1 103 ? -14.586 18.233 3.570 1.00 56.94 103 VAL A C 1
ATOM 826 O O . VAL A 1 103 ? -15.289 19.094 4.095 1.00 56.94 103 VAL A O 1
ATOM 829 N N . LYS A 1 104 ? -13.384 18.532 3.058 1.00 55.78 104 LYS A N 1
ATOM 830 C CA . LYS A 1 104 ? -12.880 19.912 3.025 1.00 55.78 104 LYS A CA 1
ATOM 831 C C . LYS A 1 104 ? -13.733 20.780 2.105 1.00 55.78 104 LYS A C 1
ATOM 833 O O . LYS A 1 104 ? -14.123 21.859 2.528 1.00 55.78 104 LYS A O 1
ATOM 838 N N . LEU A 1 105 ? -14.054 20.324 0.895 1.00 56.19 105 LEU A N 1
ATOM 839 C CA . LEU A 1 105 ? -14.889 21.053 -0.064 1.00 56.19 105 LEU A CA 1
ATOM 840 C C . LEU A 1 105 ? -16.318 21.268 0.459 1.00 56.19 105 LEU A C 1
ATOM 842 O O . LEU A 1 105 ? -16.845 22.365 0.317 1.00 56.19 105 LEU A O 1
ATOM 846 N N . LEU A 1 106 ? -16.911 20.280 1.130 1.00 59.56 106 LEU A N 1
ATOM 847 C CA . LEU A 1 106 ? -18.225 20.366 1.773 1.00 59.56 106 LEU A CA 1
ATOM 848 C C . LEU A 1 106 ? -18.210 21.345 2.954 1.00 59.56 106 LEU A C 1
ATOM 850 O O . LEU A 1 106 ? -19.126 22.156 3.089 1.00 59.56 106 LEU A O 1
ATOM 854 N N . ASN A 1 107 ? -17.139 21.346 3.753 1.00 55.31 107 ASN A N 1
ATOM 855 C CA . ASN A 1 107 ? -16.967 22.298 4.849 1.00 55.31 107 ASN A CA 1
ATOM 856 C C . ASN A 1 107 ? -16.719 23.733 4.342 1.00 55.31 107 ASN A C 1
ATOM 858 O O . ASN A 1 107 ? -17.277 24.683 4.883 1.00 55.31 107 ASN A O 1
ATOM 862 N N . PHE A 1 108 ? -15.940 23.909 3.267 1.00 55.50 108 PHE A N 1
ATOM 863 C CA . PHE A 1 108 ? -15.761 25.205 2.594 1.00 55.50 108 PHE A CA 1
ATOM 864 C C . PHE A 1 108 ? -17.049 25.703 1.917 1.00 55.50 108 PHE A C 1
ATOM 866 O O . PHE A 1 108 ? -17.263 26.909 1.844 1.00 55.50 108 PHE A O 1
ATOM 873 N N . ALA A 1 109 ? -17.922 24.795 1.471 1.00 57.06 109 ALA A N 1
ATOM 874 C CA . ALA A 1 109 ? -19.255 25.109 0.955 1.00 57.06 109 ALA A CA 1
ATOM 875 C C . ALA A 1 109 ? -20.296 25.391 2.062 1.00 57.06 109 ALA A C 1
ATOM 877 O O . ALA A 1 109 ? -21.464 25.622 1.755 1.00 57.06 109 ALA A O 1
ATOM 878 N N . GLY A 1 110 ? -19.896 25.379 3.341 1.00 48.44 110 GLY A N 1
ATOM 879 C CA . GLY A 1 110 ? -20.769 25.685 4.477 1.00 48.44 110 GLY A CA 1
ATOM 880 C C . GLY A 1 110 ? -21.738 24.564 4.871 1.00 48.44 110 GLY A C 1
ATOM 881 O O . GLY A 1 110 ? -22.653 24.806 5.659 1.00 48.44 110 GLY A O 1
ATOM 882 N N . ILE A 1 111 ? -21.561 23.339 4.362 1.00 52.53 111 ILE A N 1
ATOM 883 C CA . ILE A 1 111 ? -22.399 22.190 4.723 1.00 52.53 111 ILE A CA 1
ATOM 884 C C . ILE A 1 111 ? -21.792 21.508 5.958 1.00 52.53 111 ILE A C 1
ATOM 886 O O . ILE A 1 111 ? -20.829 20.750 5.863 1.00 52.53 111 ILE A O 1
ATOM 890 N N . ASN A 1 112 ? -22.358 21.779 7.138 1.00 46.03 112 ASN A N 1
ATOM 891 C CA . ASN A 1 112 ? -21.975 21.127 8.393 1.00 46.03 112 ASN A CA 1
ATOM 892 C C . ASN A 1 112 ? -22.490 19.680 8.425 1.00 46.03 112 ASN A C 1
ATOM 894 O O . ASN A 1 112 ? -23.584 19.416 8.920 1.00 46.03 112 ASN A O 1
ATOM 898 N N . THR A 1 113 ? -21.712 18.721 7.925 1.00 49.22 113 THR A N 1
ATOM 899 C CA . THR A 1 113 ? -21.980 17.302 8.192 1.00 49.22 113 THR A CA 1
ATOM 900 C C . THR A 1 113 ? -21.211 16.881 9.439 1.00 49.22 113 THR A C 1
ATOM 902 O O . THR A 1 113 ? -20.018 16.582 9.380 1.00 49.22 113 THR A O 1
ATOM 905 N N . SER A 1 114 ? -21.882 16.879 10.592 1.00 39.84 114 SER A N 1
ATOM 906 C CA . SER A 1 114 ? -21.384 16.176 11.778 1.00 39.84 114 SER A CA 1
ATOM 907 C C . SER A 1 114 ? -21.170 14.690 11.449 1.00 39.84 114 SER A C 1
ATOM 909 O O . SER A 1 114 ? -21.908 14.155 10.616 1.00 39.84 114 SER A O 1
ATOM 911 N N . PRO A 1 115 ? -20.207 13.998 12.088 1.00 44.12 115 PRO A N 1
ATOM 912 C CA . PRO A 1 115 ? -19.964 12.580 11.859 1.00 44.12 115 PRO A CA 1
ATOM 913 C C . PRO A 1 115 ? -21.061 11.775 12.561 1.00 44.12 115 PRO A C 1
ATOM 915 O O . PRO A 1 115 ? -20.847 11.169 13.607 1.00 44.12 115 PRO A O 1
ATOM 918 N N . VAL A 1 116 ? -22.274 11.820 12.021 1.00 37.84 116 VAL A N 1
ATOM 919 C CA . VAL A 1 116 ? -23.341 10.909 12.405 1.00 37.84 116 VAL A CA 1
ATOM 920 C C . VAL A 1 116 ? -23.364 9.836 11.338 1.00 37.84 116 VAL A C 1
ATOM 922 O O . VAL A 1 116 ? -23.670 10.085 10.172 1.00 37.84 116 VAL A O 1
ATOM 925 N N . ASN A 1 117 ? -22.959 8.645 11.770 1.00 44.25 117 ASN A N 1
ATOM 926 C CA . ASN A 1 117 ? -23.207 7.387 11.092 1.00 44.25 117 ASN A CA 1
ATOM 927 C C . ASN A 1 117 ? -24.587 7.413 10.418 1.00 44.25 117 ASN A C 1
ATOM 929 O O . ASN A 1 117 ? -25.570 7.733 11.084 1.00 44.25 117 ASN A O 1
ATOM 933 N N . ASN A 1 118 ? -24.631 6.983 9.153 1.00 45.81 118 ASN A N 1
ATOM 934 C CA . ASN A 1 118 ? -25.829 6.723 8.345 1.00 45.81 118 ASN A CA 1
ATOM 935 C C . ASN A 1 118 ? -26.332 7.887 7.462 1.00 45.81 118 ASN A C 1
ATOM 937 O O . ASN A 1 118 ? -27.325 8.535 7.778 1.00 45.81 118 ASN A O 1
ATOM 941 N N . PHE A 1 119 ? -25.737 8.059 6.274 1.00 41.12 119 PHE A N 1
ATOM 942 C CA . PHE A 1 119 ? -26.440 8.680 5.145 1.00 41.12 119 PHE A CA 1
ATOM 943 C C . PHE A 1 119 ? -26.422 7.755 3.927 1.00 41.12 119 PHE A C 1
ATOM 945 O O . PHE A 1 119 ? -25.395 7.514 3.297 1.00 41.12 119 PHE A O 1
ATOM 952 N N . ASN A 1 120 ? -27.603 7.218 3.629 1.00 38.09 120 ASN A N 1
ATOM 953 C CA . ASN A 1 120 ? -27.910 6.454 2.432 1.00 38.09 120 ASN A CA 1
ATOM 954 C C . ASN A 1 120 ? -27.965 7.425 1.238 1.00 38.09 120 ASN A C 1
ATOM 956 O O . ASN A 1 120 ? -28.804 8.321 1.198 1.00 38.09 120 ASN A O 1
ATOM 960 N N . VAL A 1 121 ? -27.058 7.256 0.276 1.00 40.97 121 VAL A N 1
ATOM 961 C CA . VAL A 1 121 ? -26.838 8.152 -0.879 1.00 40.97 121 VAL A CA 1
ATOM 962 C C . VAL A 1 121 ? -27.949 8.123 -1.946 1.00 40.97 121 VAL A C 1
ATOM 964 O O . VAL A 1 121 ? -27.832 8.771 -2.982 1.00 40.97 121 VAL A O 1
ATOM 967 N N . SER A 1 122 ? -29.055 7.420 -1.705 1.00 37.47 122 SER A N 1
ATOM 968 C CA . SER A 1 122 ? -30.094 7.178 -2.717 1.00 37.47 122 SER A CA 1
ATOM 969 C C . SER A 1 122 ? -31.122 8.312 -2.896 1.00 37.47 122 SER A C 1
ATOM 971 O O . SER A 1 122 ? -31.997 8.189 -3.746 1.00 37.47 122 SER A O 1
ATOM 973 N N . SER A 1 123 ? -31.060 9.416 -2.139 1.00 44.53 123 SER A N 1
ATOM 974 C CA . SER A 1 123 ? -32.112 10.456 -2.141 1.00 44.53 123 SER A CA 1
ATOM 975 C C . SER A 1 123 ? -31.803 11.748 -2.913 1.00 44.53 123 SER A C 1
ATOM 977 O O . SER A 1 123 ? -32.666 12.619 -2.972 1.00 44.53 123 SER A O 1
ATOM 979 N N . PHE A 1 124 ? -30.632 11.898 -3.545 1.00 38.66 124 PHE A N 1
ATOM 980 C CA . PHE A 1 124 ? -30.253 13.171 -4.194 1.00 38.66 124 PHE A CA 1
ATOM 981 C C . PHE A 1 124 ? -30.206 13.155 -5.727 1.00 38.66 124 PHE A C 1
ATOM 983 O O . PHE A 1 124 ? -29.999 14.204 -6.338 1.00 38.66 124 PHE A O 1
ATOM 990 N N . ILE A 1 125 ? -30.479 12.022 -6.381 1.00 43.06 125 ILE A N 1
ATOM 991 C CA . ILE A 1 125 ? -30.721 12.009 -7.833 1.00 43.06 125 ILE A CA 1
ATOM 992 C C . ILE A 1 125 ? -32.225 12.141 -8.065 1.00 43.06 125 ILE A C 1
ATOM 994 O O . ILE A 1 125 ? -32.922 11.165 -8.315 1.00 43.06 125 ILE A O 1
ATOM 998 N N . GLY A 1 126 ? -32.748 13.356 -7.914 1.00 40.66 126 GLY A N 1
ATOM 999 C CA . GLY A 1 126 ? -34.189 13.556 -8.040 1.00 40.66 126 GLY A CA 1
ATOM 1000 C C . GLY A 1 126 ? -34.682 14.990 -7.942 1.00 40.66 126 GLY A C 1
ATOM 1001 O O . GLY A 1 126 ? -35.744 15.194 -7.378 1.00 40.66 126 GLY A O 1
ATOM 1002 N N . ALA A 1 127 ? -33.950 15.989 -8.443 1.00 41.97 127 ALA A N 1
ATOM 1003 C CA . ALA A 1 127 ? -34.513 17.336 -8.605 1.00 41.97 127 ALA A CA 1
ATOM 1004 C C . ALA A 1 127 ? -33.661 18.211 -9.535 1.00 41.97 127 ALA A C 1
ATOM 1006 O O . ALA A 1 127 ? -33.045 19.182 -9.113 1.00 41.97 127 ALA A O 1
ATOM 1007 N N . ASN A 1 128 ? -33.632 17.885 -10.825 1.00 39.69 128 ASN A N 1
ATOM 1008 C CA . ASN A 1 128 ? -33.305 18.875 -11.848 1.00 39.69 128 ASN A CA 1
ATOM 1009 C C . ASN A 1 128 ? -34.424 18.877 -12.884 1.00 39.69 128 ASN A C 1
ATOM 1011 O O . ASN A 1 128 ? -34.301 18.269 -13.939 1.00 39.69 128 ASN A O 1
ATOM 1015 N N . ASN A 1 129 ? -35.514 19.578 -12.573 1.00 36.72 129 ASN A N 1
ATOM 1016 C CA . ASN A 1 129 ? -36.273 20.253 -13.612 1.00 36.72 129 ASN A CA 1
ATOM 1017 C C . ASN A 1 129 ? -36.650 21.656 -13.140 1.00 36.72 129 ASN A C 1
ATOM 1019 O O . ASN A 1 129 ? -37.291 21.868 -12.114 1.00 36.72 129 ASN A O 1
ATOM 1023 N N . ARG A 1 130 ? -36.117 22.608 -13.894 1.00 37.97 130 ARG A N 1
ATOM 1024 C CA . ARG A 1 130 ? -36.100 24.044 -13.678 1.00 37.97 130 ARG A CA 1
ATOM 1025 C C . ARG A 1 130 ? -37.367 24.671 -14.280 1.00 37.97 130 ARG A C 1
ATOM 1027 O O . ARG A 1 130 ? -37.688 24.353 -15.413 1.00 37.97 130 ARG A O 1
ATOM 1034 N N . PHE A 1 131 ? -37.964 25.606 -13.533 1.00 33.91 131 PHE A N 1
ATOM 1035 C CA . PHE A 1 131 ? -38.771 26.769 -13.958 1.00 33.91 131 PHE A CA 1
ATOM 1036 C C . PHE A 1 131 ? -39.978 26.553 -14.895 1.00 33.91 131 PHE A C 1
ATOM 1038 O O . PHE A 1 131 ? -39.799 26.236 -16.057 1.00 33.91 131 PHE A O 1
ATOM 1045 N N . PHE A 1 132 ? -41.186 26.897 -14.426 1.00 34.03 132 PHE A N 1
ATOM 1046 C CA . PHE A 1 132 ? -41.929 28.107 -14.832 1.00 34.03 132 PHE A CA 1
ATOM 1047 C C . PHE A 1 132 ? -42.950 28.477 -13.737 1.00 34.03 132 PHE A C 1
ATOM 1049 O O . PHE A 1 132 ? -43.513 27.614 -13.069 1.00 34.03 132 PHE A O 1
ATOM 1056 N N . VAL A 1 133 ? -43.106 29.783 -13.522 1.00 37.53 133 VAL A N 1
ATOM 1057 C CA . VAL A 1 133 ? -44.002 30.455 -12.565 1.00 37.53 133 VAL A CA 1
ATOM 1058 C C . VAL A 1 133 ? -45.321 30.840 -13.267 1.00 37.53 133 VAL A C 1
ATOM 1060 O O . VAL A 1 133 ? -45.348 30.937 -14.492 1.00 37.53 133 VAL A O 1
ATOM 1063 N N . THR A 1 134 ? -46.341 31.171 -12.457 1.00 36.06 134 THR A N 1
ATOM 1064 C CA . THR A 1 134 ? -47.679 31.762 -12.737 1.00 36.06 134 THR A CA 1
ATOM 1065 C C . THR A 1 134 ? -48.781 30.736 -13.019 1.00 36.06 134 THR A C 1
ATOM 1067 O O . THR A 1 134 ? -48.524 29.733 -13.664 1.00 36.06 134 THR A O 1
ATOM 1070 N N . SER A 1 135 ? -50.042 30.892 -12.618 1.00 34.22 135 SER A N 1
ATOM 1071 C CA . SER A 1 135 ? -50.770 31.724 -11.646 1.00 34.22 135 SER A CA 1
ATOM 1072 C C . SER A 1 135 ? -52.196 31.143 -11.627 1.00 34.22 135 SER A C 1
ATOM 1074 O O . SER A 1 135 ? -52.659 30.691 -12.665 1.00 34.22 135 SER A O 1
ATOM 1076 N N . SER A 1 136 ? -52.854 31.167 -10.465 1.00 39.03 136 SER A N 1
ATOM 1077 C CA . SER A 1 136 ? -54.315 31.230 -10.231 1.00 39.03 136 SER A CA 1
ATOM 1078 C C . SER A 1 136 ? -55.311 30.837 -11.345 1.00 39.03 136 SER A C 1
ATOM 1080 O O . SER A 1 136 ? -55.371 31.502 -12.383 1.00 39.03 136 SER A O 1
ATOM 1082 N N . GLY A 1 137 ? -56.227 29.917 -11.020 1.00 36.50 137 GLY A N 1
ATOM 1083 C CA . GLY A 1 137 ? -57.475 29.667 -11.752 1.00 36.50 137 GLY A CA 1
ATOM 1084 C C . GLY A 1 137 ? -58.041 28.291 -11.466 1.00 36.50 137 GLY A C 1
ATOM 1085 O O . GLY A 1 137 ? -57.755 27.393 -12.281 1.00 36.50 137 GLY A O 1
#

pLDDT: mean 72.71, std 22.7, range [33.91, 96.5]